Protein 5SV2 (pdb70)

GO terms:
  GO:0045926 negative regulation of growth (P, IMP)

Structure (mmCIF, N/CA/C/O backbone):
data_5SV2
#
_entry.id   5SV2
#
_cell.length_a   61.339
_cell.length_b   44.351
_cell.length_c   56.530
_cell.angle_alpha   90.000
_cell.angle_beta   101.720
_cell.angle_gamma   90.000
#
_symmetry.space_group_name_H-M   'C 1 2 1'
#
loop_
_entity.id
_entity.type
_entity.pdbx_description
1 polymer 'Ribonuclease VapC21'
2 water water
#
loop_
_atom_site.group_PDB
_atom_site.id
_atom_site.type_symbol
_atom_site.label_atom_id
_atom_site.label_alt_id
_atom_site.label_comp_id
_atom_site.label_asym_id
_atom_site.label_entity_id
_atom_site.label_seq_id
_atom_site.pdbx_PDB_ins_code
_atom_site.Cartn_x
_atom_site.Cartn_y
_atom_site.Cartn_z
_atom_site.occupancy
_atom_site.B_iso_or_equiv
_atom_site.auth_seq_id
_atom_site.auth_comp_id
_atom_site.auth_asym_id
_atom_site.auth_atom_id
_atom_site.pdbx_PDB_model_num
ATOM 1 N N . THR A 1 2 ? -0.047 -1.398 -1.320 1.00 51.18 2 THR A N 1
ATOM 2 C CA . THR A 1 2 ? 1.001 -0.415 -1.547 1.00 52.62 2 THR A CA 1
ATOM 3 C C . THR A 1 2 ? 1.465 -0.479 -2.998 1.00 77.29 2 THR A C 1
ATOM 4 O O . THR A 1 2 ? 0.920 0.211 -3.861 1.00 85.44 2 THR A O 1
ATOM 7 N N . THR A 1 3 ? 2.465 -1.313 -3.270 1.00 41.94 3 THR A N 1
ATOM 8 C CA . THR A 1 3 ? 2.952 -1.478 -4.633 1.00 36.35 3 THR A CA 1
ATOM 9 C C . THR A 1 3 ? 2.053 -2.441 -5.395 1.00 38.46 3 THR A C 1
ATOM 10 O O . THR A 1 3 ? 1.486 -3.381 -4.830 1.00 33.45 3 THR A O 1
ATOM 21 N N . ARG A 1 4 ? 1.941 -2.211 -6.694 1.00 25.99 4 ARG A N 1
ATOM 22 C CA . ARG A 1 4 ? 1.189 -3.133 -7.522 1.00 22.68 4 ARG A CA 1
ATOM 23 C C . ARG A 1 4 ? 2.097 -4.270 -7.983 1.00 18.06 4 ARG A C 1
ATOM 24 O O . ARG A 1 4 ? 3.322 -4.226 -7.853 1.00 21.09 4 ARG A O 1
ATOM 45 N N . TYR A 1 5 ? 1.474 -5.302 -8.526 1.00 17.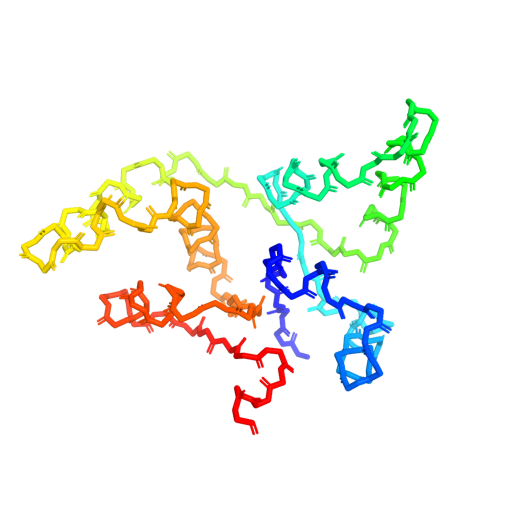30 5 TYR A N 1
ATOM 46 C CA . TYR A 1 5 ? 2.171 -6.439 -9.111 1.00 16.01 5 TYR A CA 1
ATOM 47 C C . TYR A 1 5 ? 1.702 -6.612 -10.541 1.00 14.70 5 TYR A C 1
ATOM 48 O O . TYR A 1 5 ? 0.500 -6.671 -10.797 1.00 15.50 5 TYR A O 1
ATOM 66 N N . LEU A 1 6 ? 2.646 -6.709 -11.465 1.00 14.33 6 LEU A N 1
ATOM 67 C CA . LEU A 1 6 ? 2.303 -7.029 -12.848 1.00 13.52 6 LEU A CA 1
ATOM 68 C C . LEU A 1 6 ? 2.083 -8.528 -12.919 1.00 13.18 6 LEU A C 1
ATOM 69 O O . LEU A 1 6 ? 3.006 -9.309 -12.698 1.00 14.11 6 LEU A O 1
ATOM 85 N N . LEU A 1 7 ? 0.847 -8.939 -13.183 1.00 13.89 7 LEU A N 1
ATOM 86 C CA . LEU A 1 7 ? 0.485 -10.344 -13.095 1.00 13.31 7 LEU A CA 1
ATOM 87 C C . LEU A 1 7 ? 0.844 -11.066 -14.391 1.00 13.61 7 LEU A C 1
ATOM 88 O O . LEU A 1 7 ? 0.347 -10.715 -15.466 1.00 15.01 7 LEU A O 1
ATOM 104 N N . ALA A 1 8 ? 1.655 -12.106 -14.284 1.00 14.13 8 ALA A N 1
ATOM 105 C CA . ALA A 1 8 ? 2.051 -12.862 -15.457 1.00 15.81 8 ALA A CA 1
ATOM 106 C C . ALA A 1 8 ? 1.101 -14.029 -15.680 1.00 16.04 8 ALA A C 1
ATOM 107 O O . ALA A 1 8 ? 0.427 -14.507 -14.764 1.00 17.21 8 ALA A O 1
ATOM 114 N N . LYS A 1 9 ? 1.092 -14.492 -16.926 1.00 17.32 9 LYS A N 1
ATOM 115 C CA . LYS A 1 9 ? 0.206 -15.557 -17.371 1.00 20.08 9 LYS A CA 1
ATOM 116 C C . LYS A 1 9 ? 0.273 -16.770 -16.454 1.00 21.96 9 LYS A C 1
ATOM 117 O O . LYS A 1 9 ? -0.756 -17.346 -16.092 1.00 21.73 9 LYS A O 1
ATOM 136 N N . SER A 1 10 ? 1.477 -17.169 -16.065 1.00 19.24 10 SER A N 1
ATOM 137 C CA . SER A 1 10 ? 1.627 -18.384 -15.277 1.00 21.42 10 SER A CA 1
ATOM 138 C C . SER A 1 10 ? 0.850 -18.331 -13.962 1.00 21.71 10 SER A C 1
ATOM 139 O O . SER A 1 10 ? 0.411 -19.370 -13.469 1.00 23.49 10 SER A O 1
ATOM 147 N N . ALA A 1 11 ? 0.677 -17.149 -13.374 1.00 19.85 11 ALA A N 1
ATOM 148 C CA . ALA A 1 11 ? -0.156 -16.986 -12.187 1.00 20.28 11 ALA A CA 1
ATOM 149 C C . ALA A 1 11 ? -1.632 -16.785 -12.549 1.00 24.31 11 ALA A C 1
ATOM 150 O O . ALA A 1 11 ? -2.524 -17.391 -11.935 1.00 25.38 11 ALA A O 1
ATOM 157 N N . ALA A 1 12 ? -1.905 -15.938 -13.555 1.00 22.10 12 ALA A N 1
ATOM 158 C CA . ALA A 1 12 ? -3.284 -15.680 -13.963 1.00 25.31 12 ALA A CA 1
ATOM 159 C C . ALA A 1 12 ? -4.007 -16.968 -14.345 1.00 30.60 12 ALA A C 1
ATOM 160 O O . ALA A 1 12 ? -5.180 -17.144 -14.011 1.00 29.81 12 ALA A O 1
ATOM 167 N N . TYR A 1 13 ? -3.333 -17.865 -15.069 1.00 23.62 13 TYR A N 1
ATOM 168 C CA .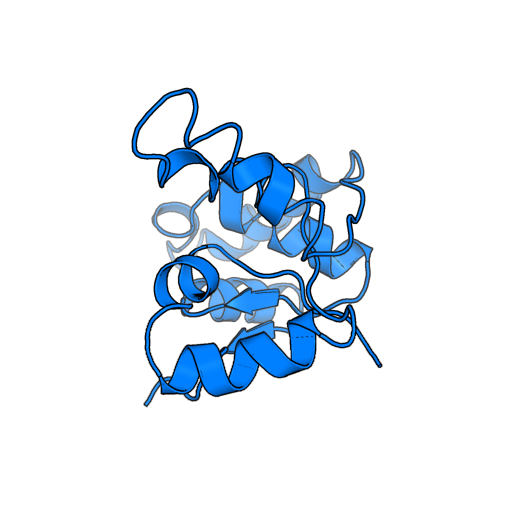 TYR A 1 13 ? -3.931 -19.116 -15.520 1.00 31.03 13 TYR A CA 1
ATOM 169 C C . TYR A 1 13 ? -4.186 -20.076 -14.378 1.00 25.62 13 TYR A C 1
ATOM 170 O O . TYR A 1 13 ? -4.887 -21.071 -14.570 1.00 33.63 13 TYR A O 1
ATOM 188 N N . ARG A 1 14 ? -3.651 -19.787 -13.199 1.00 26.50 14 ARG A N 1
ATOM 189 C CA . ARG A 1 14 ? -3.898 -20.582 -12.010 1.00 29.71 14 ARG A CA 1
ATOM 190 C C . ARG A 1 14 ? -4.806 -19.860 -11.027 1.00 26.43 14 ARG A C 1
ATOM 191 O O . ARG A 1 14 ? -5.006 -20.349 -9.911 1.00 27.64 14 ARG A O 1
ATOM 212 N N . ALA A 1 15 ? -5.334 -18.693 -11.402 1.00 31.28 15 ALA A N 1
ATOM 213 C CA . ALA A 1 15 ? -6.221 -17.949 -10.504 1.00 32.36 15 ALA A CA 1
ATOM 214 C C . ALA A 1 15 ? -7.374 -18.780 -9.940 1.00 39.22 15 ALA A C 1
ATOM 215 O O . ALA A 1 15 ? -7.958 -18.389 -8.922 1.00 38.19 15 ALA A O 1
ATOM 222 N N . HIS A 1 16 ? -7.731 -19.904 -10.568 1.00 35.30 16 HIS A N 1
ATOM 223 C CA . HIS A 1 16 ? -8.850 -20.705 -10.080 1.00 33.36 16 HIS A CA 1
ATOM 224 C C . HIS A 1 16 ? -8.446 -21.656 -8.959 1.00 40.08 16 HIS A C 1
ATOM 225 O O . HIS A 1 16 ? -9.321 -22.181 -8.261 1.00 43.99 16 HIS A O 1
ATOM 239 N N . LEU A 1 17 ? -7.156 -21.883 -8.765 1.00 36.83 17 LEU A N 1
ATOM 240 C CA . LEU A 1 17 ? -6.706 -22.777 -7.708 1.00 33.62 17 LEU A CA 1
ATOM 241 C C . LEU A 1 17 ? -6.846 -22.087 -6.350 1.00 36.71 17 LEU A C 1
ATOM 242 O O . LEU A 1 17 ? -6.483 -20.914 -6.217 1.00 35.82 17 LEU A O 1
ATOM 246 N N . PRO A 1 18 ? -7.354 -22.773 -5.323 1.00 33.30 18 PRO A N 1
ATOM 247 C CA . PRO A 1 18 ? -7.691 -22.069 -4.071 1.00 38.26 18 PRO A CA 1
ATOM 248 C C . PRO A 1 18 ? -6.565 -21.248 -3.457 1.00 39.44 18 PRO A C 1
ATOM 249 O O . PRO A 1 18 ? -6.822 -20.126 -3.004 1.00 32.98 18 PRO A O 1
ATOM 260 N N . ALA A 1 19 ? -5.336 -21.770 -3.393 1.00 34.64 19 ALA A N 1
ATOM 261 C CA . ALA A 1 19 ? -4.253 -21.007 -2.773 1.00 42.49 19 ALA A CA 1
ATOM 262 C C . ALA A 1 19 ? -3.959 -19.752 -3.581 1.00 32.80 19 ALA A C 1
ATOM 263 O O . ALA A 1 19 ? -3.699 -18.667 -3.026 1.00 31.03 19 ALA A O 1
ATOM 270 N N . VAL A 1 20 ? -4.021 -19.883 -4.905 1.00 29.31 20 VAL A N 1
ATOM 271 C CA . VAL A 1 20 ? -3.730 -18.762 -5.777 1.00 23.83 20 VAL A CA 1
ATOM 272 C C . VAL A 1 20 ? -4.833 -17.727 -5.673 1.00 27.60 20 VAL A C 1
ATOM 273 O O . VAL A 1 20 ? -4.565 -16.530 -5.551 1.00 24.02 20 VAL A O 1
ATOM 286 N N . ARG A 1 21 ? -6.090 -18.171 -5.734 1.00 26.26 21 ARG A N 1
ATOM 287 C CA . ARG A 1 21 ? -7.210 -17.255 -5.531 1.00 25.28 21 ARG A CA 1
ATOM 288 C C . ARG A 1 21 ? -7.069 -16.534 -4.197 1.00 25.46 21 ARG A C 1
ATOM 289 O O . ARG A 1 21 ? -7.352 -15.336 -4.095 1.00 24.54 21 ARG A O 1
ATOM 310 N N . HIS A 1 22 ? -6.640 -17.253 -3.163 1.00 24.55 22 HIS A N 1
ATOM 311 C CA . HIS A 1 22 ? -6.520 -16.639 -1.848 1.00 24.44 22 HIS A CA 1
ATOM 312 C C . HIS A 1 22 ? -5.545 -15.475 -1.879 1.00 26.37 22 HIS A C 1
ATOM 313 O O . HIS A 1 22 ? -5.737 -14.477 -1.166 1.00 25.11 22 HIS A O 1
ATOM 327 N N . ARG A 1 23 ? -4.474 -15.596 -2.673 1.00 23.34 23 ARG A N 1
ATOM 328 C CA . ARG A 1 23 ? -3.551 -14.468 -2.828 1.00 22.12 23 ARG A CA 1
ATOM 329 C C . ARG A 1 23 ? -4.087 -13.387 -3.774 1.00 21.96 23 ARG A C 1
ATOM 330 O O . ARG A 1 23 ? -3.954 -12.185 -3.502 1.00 21.60 23 ARG A O 1
ATOM 351 N N . LEU A 1 24 ? -4.675 -13.779 -4.896 1.00 20.94 24 LEU A N 1
ATOM 352 C CA . LEU A 1 24 ? -4.996 -12.807 -5.937 1.00 19.84 24 LEU A CA 1
ATOM 353 C C . LEU A 1 24 ? -6.245 -11.989 -5.626 1.00 24.09 24 LEU A C 1
ATOM 354 O O . LEU A 1 24 ? -6.307 -10.812 -5.977 1.00 23.28 24 LEU A O 1
ATOM 370 N N . GLU A 1 25 ? -7.246 -12.565 -4.963 1.00 26.12 25 GLU A N 1
ATOM 371 C CA . GLU A 1 25 ? -8.496 -11.826 -4.788 1.00 25.95 25 GLU A CA 1
ATOM 372 C C . GLU A 1 25 ? -8.326 -10.584 -3.932 1.00 27.79 25 GLU A C 1
ATOM 373 O O . GLU A 1 25 ? -8.838 -9.518 -4.317 1.00 26.60 25 GLU A O 1
ATOM 385 N N . PRO A 1 26 ? -7.631 -10.627 -2.794 1.00 24.47 26 PRO A N 1
ATOM 386 C CA . PRO A 1 26 ? -7.443 -9.388 -2.028 1.00 27.21 26 PRO A CA 1
ATOM 387 C C . PRO A 1 26 ? -6.645 -8.337 -2.775 1.00 24.62 26 PRO A C 1
ATOM 388 O O . PRO A 1 26 ? -6.922 -7.133 -2.654 1.00 26.33 26 PRO A O 1
ATOM 399 N N . LEU A 1 27 ? -5.624 -8.756 -3.527 1.00 22.66 27 LEU A N 1
ATOM 400 C CA . LEU A 1 27 ? -4.864 -7.792 -4.310 1.00 20.92 27 LEU A CA 1
ATOM 401 C C . LEU A 1 27 ? -5.761 -7.142 -5.342 1.00 21.80 27 LEU A C 1
ATOM 402 O O . LEU A 1 27 ? -5.717 -5.924 -5.540 1.00 22.27 27 LEU A O 1
ATOM 418 N N . MET A 1 28 ? -6.589 -7.944 -5.996 1.00 21.73 28 MET A N 1
ATOM 419 C CA . MET A 1 28 ? -7.487 -7.403 -7.004 1.00 22.15 28 MET A CA 1
ATOM 420 C C . MET A 1 28 ? -8.450 -6.410 -6.383 1.00 24.56 28 MET A C 1
ATOM 421 O O . MET A 1 28 ? -8.630 -5.300 -6.894 1.00 28.24 28 MET A O 1
ATOM 435 N N . GLU A 1 29 ? -9.069 -6.789 -5.261 1.00 25.50 29 GLU A N 1
ATOM 436 C CA . GLU A 1 29 ? -10.040 -5.918 -4.611 1.00 32.19 29 GLU A CA 1
ATOM 437 C C . GLU A 1 29 ? -9.408 -4.606 -4.165 1.00 30.48 29 GLU A C 1
ATOM 438 O O . GLU A 1 29 ? -10.088 -3.576 -4.109 1.00 32.96 29 GLU A O 1
ATOM 442 N N A ARG A 1 30 ? -8.118 -4.620 -3.841 0.35 24.97 30 ARG A N 1
ATOM 443 N N B ARG A 1 30 ? -8.117 -4.608 -3.857 0.65 28.30 30 ARG A N 1
ATOM 444 C CA A ARG A 1 30 ? -7.433 -3.394 -3.459 0.35 23.66 30 ARG A CA 1
ATOM 445 C CA B ARG A 1 30 ? -7.429 -3.388 -3.466 0.65 23.37 30 ARG A CA 1
ATOM 446 C C A ARG A 1 30 ? -6.794 -2.663 -4.640 0.35 27.72 30 ARG A C 1
ATOM 447 C C B ARG A 1 30 ? -6.855 -2.620 -4.649 0.65 24.25 30 ARG A C 1
ATOM 448 O O A ARG A 1 30 ? -6.102 -1.663 -4.428 0.35 26.65 30 ARG A O 1
ATOM 449 O O B ARG A 1 30 ? -6.260 -1.558 -4.450 0.65 29.84 30 ARG A O 1
ATOM 490 N N . GLY A 1 31 ? -7.015 -3.125 -5.869 1.00 25.75 31 GLY A N 1
ATOM 491 C CA . GLY A 1 31 ? -6.477 -2.443 -7.027 1.00 25.40 31 GLY A CA 1
ATOM 492 C C . GLY A 1 31 ? -4.979 -2.595 -7.182 1.00 24.56 31 GLY A C 1
ATOM 493 O O . GLY A 1 31 ? -4.328 -1.734 -7.783 1.00 27.15 31 GLY A O 1
ATOM 498 N N . LEU A 1 32 ? -4.410 -3.672 -6.648 1.00 20.78 32 LEU A N 1
ATOM 499 C CA . LEU A 1 32 ? -2.968 -3.854 -6.624 1.00 19.81 32 LEU A CA 1
ATOM 500 C C . LEU A 1 32 ? -2.454 -4.837 -7.665 1.00 18.18 32 LEU A C 1
ATOM 501 O O . LEU A 1 32 ? -1.259 -5.140 -7.661 1.00 20.53 32 LEU A O 1
ATOM 517 N N . LEU A 1 33 ? -3.306 -5.354 -8.537 1.00 17.04 33 LEU A N 1
ATOM 518 C CA . LEU A 1 33 ? -2.842 -6.155 -9.655 1.00 14.82 33 LEU A CA 1
ATOM 519 C C . LEU A 1 33 ? -2.828 -5.288 -10.898 1.00 17.12 33 LEU A C 1
ATOM 520 O O . LEU A 1 33 ? -3.765 -4.517 -11.126 1.00 17.78 33 LEU A O 1
ATOM 536 N N . ALA A 1 34 ? -1.774 -5.413 -11.690 1.00 14.32 34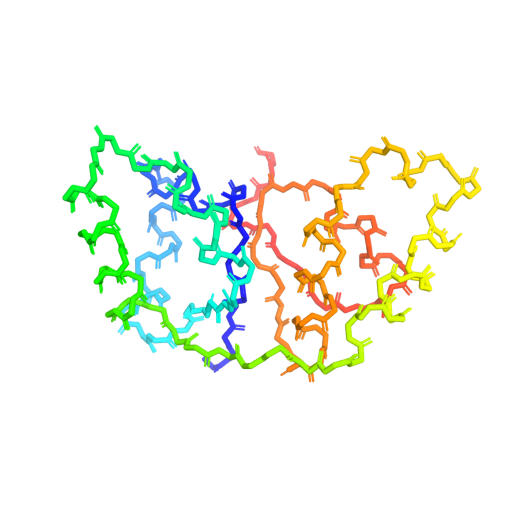 ALA A N 1
ATOM 537 C CA . ALA A 1 34 ? -1.558 -4.597 -12.876 1.00 13.88 34 ALA A CA 1
ATOM 538 C C . ALA A 1 34 ? -1.517 -5.462 -14.128 1.00 12.68 34 ALA A C 1
ATOM 539 O O . ALA A 1 34 ? -1.195 -6.665 -14.088 1.00 13.64 34 ALA A O 1
ATOM 546 N N . ARG A 1 35 ? -1.849 -4.833 -15.239 1.00 12.09 35 ARG A N 1
ATOM 547 C CA . ARG A 1 35 ? -1.814 -5.419 -16.564 1.00 11.20 35 ARG A CA 1
ATOM 548 C C . ARG A 1 35 ? -1.117 -4.462 -17.513 1.00 10.79 35 ARG A C 1
ATOM 549 O O . ARG A 1 35 ? -1.009 -3.254 -17.257 1.00 11.85 35 ARG A O 1
ATOM 570 N N . CYS A 1 36 ? -0.662 -5.022 -18.635 1.00 10.78 36 CYS A N 1
ATOM 571 C CA . CYS A 1 36 ? -0.114 -4.242 -19.732 1.00 11.24 36 CYS A CA 1
ATOM 572 C C . CYS A 1 36 ? -0.513 -4.900 -21.037 1.00 10.89 36 CYS A C 1
ATOM 573 O O . CYS A 1 36 ? -1.166 -5.947 -21.058 1.00 10.61 36 CYS A O 1
ATOM 581 N N . GLY A 1 37 ? -0.116 -4.279 -22.152 1.00 11.35 37 GLY A N 1
ATOM 582 C CA . GLY A 1 37 ? -0.560 -4.756 -23.450 1.00 10.92 37 GLY A CA 1
ATOM 583 C C . GLY A 1 37 ? -0.292 -6.229 -23.652 1.00 9.87 37 GLY A C 1
ATOM 584 O O . GLY A 1 37 ? -1.161 -6.983 -24.126 1.00 10.97 37 GLY A O 1
ATOM 588 N N . ILE A 1 38 ? 0.919 -6.674 -23.331 1.00 10.60 38 ILE A N 1
ATOM 589 C CA . ILE A 1 38 ? 1.287 -8.038 -23.631 1.00 10.19 38 ILE A CA 1
ATOM 590 C C . ILE A 1 38 ? 0.667 -9.033 -22.660 1.00 10.56 38 ILE A C 1
ATOM 591 O O . ILE A 1 38 ? 0.363 -10.169 -23.050 1.00 10.77 38 ILE A O 1
ATOM 607 N N . THR A 1 39 ? 0.470 -8.664 -21.387 1.00 10.92 39 THR A N 1
ATOM 608 C CA . THR A 1 39 ? -0.177 -9.614 -20.479 1.00 10.92 39 THR A CA 1
ATOM 609 C C . THR A 1 39 ? -1.640 -9.790 -20.840 1.00 10.06 39 THR A C 1
ATOM 610 O O . THR A 1 39 ? -2.174 -10.904 -20.751 1.00 11.07 39 THR A O 1
ATOM 621 N N . ASP A 1 40 ? -2.284 -8.733 -21.321 1.00 9.81 40 ASP A N 1
ATOM 622 C CA . ASP A 1 40 ? -3.655 -8.889 -21.812 1.00 9.94 40 ASP A CA 1
ATOM 623 C C . ASP A 1 40 ? -3.684 -9.821 -23.017 1.00 11.41 40 ASP A C 1
ATOM 624 O O . ASP A 1 40 ? -4.560 -10.685 -23.121 1.00 11.38 40 ASP A O 1
ATOM 633 N N A LEU A 1 41 ? -2.754 -9.659 -23.972 0.62 9.74 41 LEU A N 1
ATOM 634 N N B LEU A 1 41 ? -2.712 -9.678 -23.912 0.38 13.99 41 LEU A N 1
ATOM 635 C CA A LEU A 1 41 ? -2.733 -10.587 -25.108 0.62 11.15 41 LEU A CA 1
ATOM 636 C CA B LEU A 1 41 ? -2.684 -10.494 -25.111 0.38 10.90 41 LEU A CA 1
ATOM 637 C C A LEU A 1 41 ? -2.571 -12.024 -24.647 0.62 15.95 41 LEU A C 1
ATOM 638 C C B LEU A 1 41 ? -2.444 -11.965 -24.778 0.38 8.42 41 LEU A C 1
ATOM 639 O O A LEU A 1 41 ? -3.250 -12.934 -25.134 0.62 13.57 41 LEU A O 1
ATOM 640 O O B LEU A 1 41 ? -3.021 -12.840 -25.434 0.38 12.92 41 LEU A O 1
ATOM 671 N N . GLU A 1 42 ? -1.623 -12.273 -23.759 1.00 12.08 42 GLU A N 1
ATOM 672 C CA A GLU A 1 42 ? -1.473 -13.648 -23.281 0.49 15.94 42 GLU A CA 1
ATOM 673 C CA B GLU A 1 42 ? -1.491 -13.663 -23.341 0.51 13.27 42 GLU A CA 1
ATOM 674 C C . GLU A 1 42 ? -2.760 -14.157 -22.644 1.00 15.25 42 GLU A C 1
ATOM 675 O O . GLU A 1 42 ? -3.145 -15.321 -22.814 1.00 16.80 42 GLU A O 1
ATOM 698 N N . PHE A 1 43 ? -3.439 -13.308 -21.881 1.00 14.19 43 PHE A N 1
ATOM 699 C CA . PHE A 1 43 ? -4.676 -13.725 -21.224 1.00 14.82 43 PHE A CA 1
ATOM 700 C C . PHE A 1 43 ? -5.751 -14.059 -22.258 1.00 14.79 43 PHE A C 1
ATOM 701 O O . PHE A 1 43 ? -6.566 -14.974 -22.049 1.00 14.35 43 PHE A O 1
ATOM 718 N N . GLY A 1 44 ? -5.779 -13.330 -23.368 1.00 12.68 44 GLY A N 1
ATOM 719 C CA . GLY A 1 44 ? -6.821 -13.536 -24.364 1.00 11.83 44 GLY A CA 1
ATOM 720 C C . GLY A 1 44 ? -6.801 -14.896 -25.020 1.00 11.90 44 GLY A C 1
ATOM 721 O O . GLY A 1 44 ? -7.821 -15.325 -25.572 1.00 11.67 44 GLY A O 1
ATOM 725 N N . VAL A 1 45 ? -5.669 -15.598 -24.977 1.00 11.90 45 VAL A N 1
ATOM 726 C CA . VAL A 1 45 ? -5.598 -16.950 -25.516 1.00 12.30 45 VAL A CA 1
ATOM 727 C C . VAL A 1 45 ? -6.593 -17.863 -24.813 1.00 12.01 45 VAL A C 1
ATOM 728 O O . VAL A 1 45 ? -7.051 -18.878 -25.377 1.00 13.78 45 VAL A O 1
ATOM 741 N N . SER A 1 46 ? -6.927 -17.550 -23.571 1.00 13.13 46 SER A N 1
ATOM 742 C CA . SER A 1 46 ? -7.794 -18.411 -22.788 1.00 14.55 46 SER A CA 1
ATOM 743 C C . SER A 1 46 ? -9.264 -18.280 -23.161 1.00 13.04 46 SER A C 1
ATOM 744 O O . SER A 1 46 ? -10.080 -19.076 -22.697 1.00 14.62 46 SER A O 1
ATOM 752 N N . ALA A 1 47 ? -9.626 -17.338 -24.013 1.00 12.29 47 ALA A N 1
ATOM 753 C CA . ALA A 1 47 ? -11.015 -17.189 -24.409 1.00 12.12 47 ALA A CA 1
ATOM 754 C C . ALA A 1 47 ? -11.552 -18.468 -25.034 1.00 13.67 47 ALA A C 1
ATOM 755 O O . ALA A 1 47 ? -10.842 -19.211 -25.723 1.00 13.43 47 ALA A O 1
ATOM 762 N N . ARG A 1 48 ? -12.838 -18.704 -24.822 1.00 13.30 48 ARG A N 1
ATOM 763 C CA . ARG A 1 48 ? -13.506 -19.887 -25.337 1.00 13.56 48 ARG A CA 1
ATOM 764 C C . ARG A 1 48 ? -14.529 -19.563 -26.410 1.00 14.41 48 ARG A C 1
ATOM 765 O O . ARG A 1 48 ? -15.221 -20.465 -26.864 1.00 17.39 48 ARG A O 1
ATOM 786 N N . SER A 1 49 ? -14.617 -18.310 -26.838 1.00 15.44 49 SER A N 1
ATOM 787 C CA . SER A 1 49 ? -15.458 -17.867 -27.948 1.00 15.08 49 SER A CA 1
ATOM 788 C C . SER A 1 49 ? -15.114 -16.401 -28.179 1.00 13.78 49 SER A C 1
ATOM 789 O O . SER A 1 49 ? -14.447 -15.774 -27.355 1.00 13.34 49 SER A O 1
ATOM 797 N N . ARG A 1 50 ? -15.561 -15.856 -29.309 1.00 16.57 50 ARG A N 1
ATOM 798 C CA A ARG A 1 50 ? -15.339 -14.435 -29.563 0.56 16.59 50 ARG A CA 1
ATOM 799 C CA C ARG A 1 50 ? -15.347 -14.434 -29.572 0.23 15.37 50 ARG A CA 1
ATOM 800 C CA D ARG A 1 50 ? -15.329 -14.435 -29.561 0.21 16.10 50 ARG A CA 1
ATOM 801 C C . ARG A 1 50 ? -15.958 -13.580 -28.466 1.00 14.54 50 ARG A C 1
ATOM 802 O O . ARG A 1 50 ? -15.322 -12.652 -27.940 0.96 14.66 50 ARG A O 1
ATOM 863 N N . GLU A 1 51 ? -17.205 -13.869 -28.109 1.00 15.20 51 GLU A N 1
ATOM 864 C CA . GLU A 1 51 ? -17.849 -13.084 -27.063 1.00 14.75 51 GLU A CA 1
ATOM 865 C C . GLU A 1 51 ? -17.118 -13.247 -25.741 1.00 14.67 51 GLU A C 1
ATOM 866 O O . GLU A 1 51 ? -16.968 -12.285 -24.979 1.00 14.35 51 GLU A O 1
ATOM 878 N N . ASP A 1 52 ? -16.618 -14.451 -25.461 1.00 14.22 52 ASP A N 1
ATOM 879 C CA . ASP A 1 52 ? -15.850 -14.671 -24.244 1.00 14.06 52 ASP A CA 1
ATOM 880 C C . ASP A 1 52 ?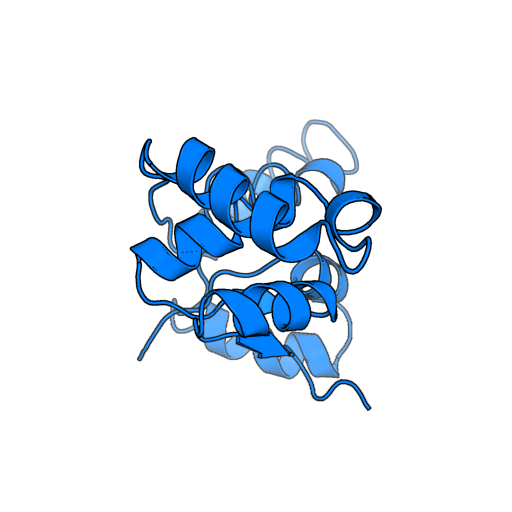 -14.567 -13.849 -24.249 1.00 13.11 52 ASP A C 1
ATOM 881 O O . ASP A 1 52 ? -14.120 -13.387 -23.202 1.00 12.72 52 ASP A O 1
ATOM 890 N N . HIS A 1 53 ? -13.946 -13.669 -25.420 1.00 11.50 53 HIS A N 1
ATOM 891 C CA . HIS A 1 53 ? -12.781 -12.806 -25.496 1.00 11.25 53 HIS A CA 1
ATOM 892 C C . HIS A 1 53 ? -13.155 -11.393 -25.076 1.00 11.31 53 HIS A C 1
ATOM 893 O O . HIS A 1 53 ? -12.396 -10.733 -24.343 1.00 11.72 53 HIS A O 1
ATOM 907 N N . ARG A 1 54 ? -14.329 -10.932 -25.509 1.00 12.08 54 ARG A N 1
ATOM 908 C CA A ARG A 1 54 ? -14.820 -9.624 -25.065 0.72 12.25 54 ARG A CA 1
ATOM 909 C CA B ARG A 1 54 ? -14.803 -9.622 -25.065 0.28 13.27 54 ARG A CA 1
ATOM 910 C C . ARG A 1 54 ? -15.079 -9.602 -23.562 1.00 13.96 54 ARG A C 1
ATOM 911 O O . ARG A 1 54 ? -14.713 -8.639 -22.876 1.00 15.23 54 ARG A O 1
ATOM 952 N N . THR A 1 55 ? -15.670 -10.670 -23.023 1.00 13.49 55 THR A N 1
ATOM 953 C CA . THR A 1 55 ? -15.915 -10.774 -21.582 1.00 14.43 55 THR A CA 1
ATOM 954 C C . THR A 1 55 ? -14.615 -10.699 -20.809 1.00 14.49 55 THR A C 1
ATOM 955 O O . THR A 1 55 ? -14.527 -10.028 -19.774 1.00 13.78 55 THR A O 1
ATOM 966 N N . LEU A 1 56 ? -13.605 -11.417 -21.279 1.00 12.93 56 LEU A N 1
ATOM 967 C CA . LEU A 1 56 ? -12.312 -11.418 -20.619 1.00 13.59 56 LEU A CA 1
ATOM 968 C C . LEU A 1 56 ? -11.681 -10.038 -20.670 1.00 13.45 56 LEU A C 1
ATOM 969 O O . LEU A 1 56 ? -11.065 -9.597 -19.691 1.00 13.52 56 LEU A O 1
ATOM 985 N N . GLY A 1 57 ? -11.809 -9.345 -21.796 1.00 12.08 57 GLY A N 1
ATOM 986 C CA . GLY A 1 57 ? -11.265 -7.996 -21.867 1.00 13.14 57 GLY A CA 1
ATOM 987 C C . GLY A 1 57 ? -11.933 -7.072 -20.872 1.00 12.94 57 GLY A C 1
ATOM 988 O O . GLY A 1 57 ? -11.266 -6.300 -20.176 1.00 13.37 57 GLY A O 1
ATOM 992 N N . THR A 1 58 ? -13.253 -7.148 -20.785 1.00 12.93 58 THR A N 1
ATOM 993 C CA . THR A 1 58 ? -13.990 -6.340 -19.816 1.00 14.80 58 THR A CA 1
ATOM 994 C C . THR A 1 58 ? -13.538 -6.655 -18.404 1.00 14.41 58 THR A C 1
ATOM 995 O O . THR A 1 58 ? -13.306 -5.744 -17.594 1.00 14.91 58 THR A O 1
ATOM 1006 N N . TYR A 1 59 ? -13.373 -7.941 -18.092 1.00 13.74 59 TYR A N 1
ATOM 1007 C CA . TYR A 1 59 ? -12.884 -8.333 -16.771 1.00 15.71 59 TYR A CA 1
ATOM 1008 C C . TYR A 1 59 ? -11.519 -7.735 -16.483 1.00 14.73 59 TYR A C 1
ATOM 1009 O O . TYR A 1 59 ? -11.281 -7.210 -15.393 1.00 15.64 59 TYR A O 1
ATOM 1027 N N . ARG A 1 60 ? -10.596 -7.841 -17.425 1.00 13.29 60 ARG A N 1
ATOM 1028 C CA . ARG A 1 60 ? -9.253 -7.343 -17.180 1.00 12.87 60 ARG A CA 1
ATOM 1029 C C . ARG A 1 60 ? -9.251 -5.840 -16.982 1.00 11.68 60 ARG A C 1
ATOM 1030 O O . ARG A 1 60 ? -8.542 -5.323 -16.114 1.00 12.40 60 ARG A O 1
ATOM 1051 N N A ARG A 1 61 ? -10.050 -5.110 -17.766 0.65 13.06 61 ARG A N 1
ATOM 1052 N N B ARG A 1 61 ? -10.041 -5.121 -17.789 0.35 12.67 61 ARG A N 1
ATOM 1053 C CA A ARG A 1 61 ? -10.072 -3.665 -17.578 0.65 13.12 61 ARG A CA 1
ATOM 1054 C CA B ARG A 1 61 ? -10.176 -3.678 -17.622 0.35 17.22 61 ARG A CA 1
ATOM 1055 C C A ARG A 1 61 ? -10.734 -3.290 -16.253 0.65 15.93 61 ARG A C 1
ATOM 1056 C C B ARG A 1 61 ? -10.703 -3.337 -16.241 0.35 15.41 61 ARG A C 1
ATOM 1057 O O A ARG A 1 61 ? -10.372 -2.264 -15.655 0.65 16.02 61 ARG A O 1
ATOM 1058 O O B ARG A 1 61 ? -10.260 -2.363 -15.617 0.35 21.72 61 ARG A O 1
ATOM 1099 N N . ASP A 1 62 ? -11.667 -4.119 -15.761 1.00 15.97 62 ASP A N 1
ATOM 1100 C CA . ASP A 1 62 ? -12.299 -3.860 -14.467 1.00 20.25 62 ASP A CA 1
ATOM 1101 C C . ASP A 1 62 ? -11.408 -4.239 -13.289 1.00 22.47 62 ASP A C 1
ATOM 1102 O O . ASP A 1 62 ? -11.534 -3.637 -12.213 1.00 26.96 62 ASP A O 1
ATOM 1112 N N . ALA A 1 63 ? -10.568 -5.254 -13.438 1.00 17.56 63 ALA A N 1
ATOM 1113 C CA . ALA A 1 63 ? -9.913 -5.913 -12.316 1.00 18.61 63 ALA A CA 1
ATOM 1114 C C . ALA A 1 63 ? -8.436 -5.591 -12.157 1.00 20.07 63 ALA A C 1
ATOM 1115 O O . ALA A 1 63 ? -7.892 -5.800 -11.060 1.00 21.42 63 ALA A O 1
ATOM 1122 N N . LEU A 1 64 ? -7.754 -5.132 -13.207 1.00 15.38 64 LEU A N 1
ATOM 1123 C CA . LEU A 1 64 ? -6.330 -4.884 -13.126 1.00 14.33 64 LEU A CA 1
ATOM 1124 C C . LEU A 1 64 ? -6.016 -3.485 -13.620 1.00 13.60 64 LEU A C 1
ATOM 1125 O O . LEU A 1 6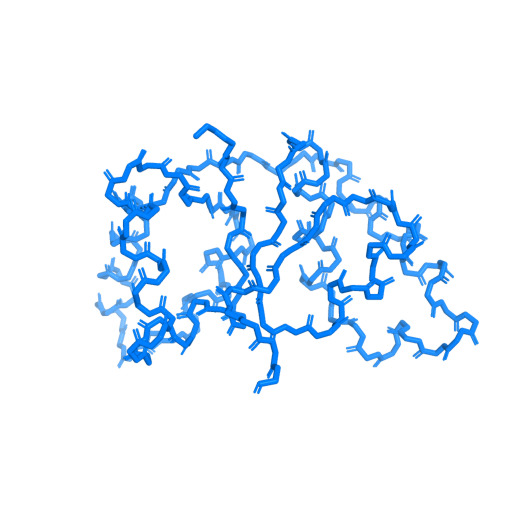4 ? -6.576 -3.031 -14.616 1.00 13.94 64 LEU A O 1
ATOM 1141 N N . GLU A 1 65 ? -5.137 -2.812 -12.899 1.00 13.54 65 GLU A N 1
ATOM 1142 C CA . GLU A 1 65 ? -4.699 -1.473 -13.251 1.00 13.93 65 GLU A CA 1
ATOM 1143 C C . GLU A 1 65 ? -3.784 -1.510 -14.457 1.00 13.40 65 GLU A C 1
ATOM 1144 O O . GLU A 1 65 ? -2.836 -2.288 -14.514 1.00 14.17 65 GLU A O 1
ATOM 1156 N N . TYR A 1 66 ? -4.049 -0.670 -15.435 1.00 13.90 66 TYR A N 1
ATOM 1157 C CA . TYR A 1 66 ? -3.198 -0.551 -16.610 1.00 12.75 66 TYR A CA 1
ATOM 1158 C C . TYR A 1 66 ? -1.887 0.153 -16.311 1.00 13.52 66 TYR A C 1
ATOM 1159 O O . TYR A 1 66 ? -1.854 1.184 -15.635 1.00 15.16 66 TYR A O 1
ATOM 1177 N N . VAL A 1 67 ? -0.804 -0.375 -16.875 1.00 12.12 67 VAL A N 1
ATOM 1178 C CA . VAL A 1 67 ? 0.471 0.333 -16.947 1.00 12.72 67 VAL A CA 1
ATOM 1179 C C . VAL A 1 67 ? 0.929 0.326 -18.405 1.00 12.20 67 VAL A C 1
ATOM 1180 O O . VAL A 1 67 ? 0.721 -0.642 -19.136 1.00 12.82 67 VAL A O 1
ATOM 1193 N N . ASN A 1 68 ? 1.552 1.422 -18.825 1.00 12.66 68 ASN A N 1
ATOM 1194 C CA . ASN A 1 68 ? 1.997 1.564 -20.200 1.00 12.77 68 ASN A CA 1
ATOM 1195 C C . ASN A 1 68 ? 3.255 0.744 -20.485 1.00 13.22 68 ASN A C 1
ATOM 1196 O O . ASN A 1 68 ? 3.989 0.308 -19.588 1.00 14.14 68 ASN A O 1
ATOM 1207 N N . THR A 1 69 ? 3.480 0.532 -21.775 1.00 11.44 69 THR A N 1
ATOM 1208 C CA . THR A 1 69 ? 4.652 -0.184 -22.264 1.00 11.04 69 THR A CA 1
ATOM 1209 C C . THR A 1 69 ? 5.548 0.818 -22.983 1.00 12.01 69 THR A C 1
ATOM 1210 O O . THR A 1 69 ? 5.211 1.267 -24.086 1.00 13.17 69 THR A O 1
ATOM 1221 N N . PRO A 1 70 ? 6.657 1.240 -22.381 1.00 11.92 70 PRO A N 1
ATOM 1222 C CA . PRO A 1 70 ? 7.528 2.210 -23.041 1.00 12.48 70 PRO A CA 1
ATOM 1223 C C . PRO A 1 70 ? 8.226 1.565 -24.226 1.00 11.49 70 PRO A C 1
ATOM 1224 O O . PRO A 1 70 ? 8.402 0.344 -24.288 1.00 11.20 70 PRO A O 1
ATOM 1235 N N . ASP A 1 71 ? 8.641 2.409 -25.169 1.00 11.84 71 ASP A N 1
ATOM 1236 C CA . ASP A 1 71 ? 9.299 1.907 -26.368 1.00 12.46 71 ASP A CA 1
ATOM 1237 C C . ASP A 1 71 ? 10.710 1.416 -26.107 1.00 11.31 71 ASP A C 1
ATOM 1238 O O . ASP A 1 71 ? 11.322 0.842 -27.017 1.00 13.62 71 ASP A O 1
ATOM 1247 N N . THR A 1 72 ? 11.190 1.505 -24.871 1.00 10.51 72 THR A N 1
ATOM 1248 C CA . THR A 1 72 ? 12.485 0.974 -24.487 1.00 10.92 72 THR A CA 1
ATOM 1249 C C . THR A 1 72 ? 12.453 -0.519 -24.271 1.00 10.46 72 THR A C 1
ATOM 1250 O O . THR A 1 72 ? 13.520 -1.123 -24.121 1.00 10.96 72 THR A O 1
ATOM 1261 N N . VAL A 1 73 ? 11.276 -1.148 -24.225 1.00 9.92 73 VAL A N 1
ATOM 1262 C CA . VAL A 1 73 ? 11.236 -2.557 -23.835 1.00 10.44 73 VAL A CA 1
ATOM 1263 C C . VAL A 1 73 ? 11.958 -3.435 -24.830 1.00 9.47 73 VAL A C 1
ATOM 1264 O O . VAL A 1 73 ? 12.444 -4.518 -24.472 1.00 11.12 73 VAL A O 1
ATOM 1277 N N . TRP A 1 74 ? 11.983 -3.049 -26.091 1.00 10.22 74 TRP A N 1
ATOM 1278 C CA . TRP A 1 74 ? 12.561 -3.927 -27.115 1.00 11.18 74 TRP A CA 1
ATOM 1279 C C . TRP A 1 74 ? 14.056 -4.100 -26.917 1.00 10.95 74 TRP A C 1
ATOM 1280 O O . TRP A 1 74 ? 14.574 -5.231 -26.922 1.00 11.26 74 TRP A O 1
ATOM 1301 N N . VAL A 1 75 ? 14.765 -2.995 -26.715 1.00 10.66 75 VAL A N 1
ATOM 1302 C CA . VAL A 1 75 ? 16.191 -3.055 -26.439 1.00 10.50 75 VAL A CA 1
ATOM 1303 C C . VAL A 1 75 ? 16.445 -3.636 -25.063 1.00 11.12 75 VAL A C 1
ATOM 1304 O O . VAL A 1 75 ? 17.383 -4.413 -24.879 1.00 11.32 75 VAL A O 1
ATOM 1317 N N . ARG A 1 76 ? 15.651 -3.262 -24.051 1.00 10.96 76 ARG A N 1
ATOM 1318 C CA . ARG A 1 76 ? 15.877 -3.861 -22.743 1.00 10.55 76 ARG A CA 1
ATOM 1319 C C . ARG A 1 76 ? 15.741 -5.375 -22.798 1.00 10.67 76 ARG A C 1
ATOM 1320 O O . ARG A 1 76 ? 16.564 -6.106 -22.238 1.00 11.24 76 ARG A O 1
ATOM 1341 N N . ALA A 1 77 ? 14.723 -5.869 -23.488 1.00 10.53 77 ALA A N 1
ATOM 1342 C CA . ALA A 1 77 ? 14.554 -7.302 -23.627 1.00 10.87 77 ALA A CA 1
ATOM 1343 C C . ALA A 1 77 ? 15.727 -7.922 -24.358 1.00 11.21 77 ALA A C 1
ATOM 1344 O O . ALA A 1 77 ? 16.136 -9.037 -24.022 1.00 11.38 77 ALA A O 1
ATOM 1351 N N . TRP A 1 78 ? 16.277 -7.229 -25.363 1.00 11.06 78 TRP A N 1
ATOM 1352 C CA . TRP A 1 78 ? 17.448 -7.739 -26.072 1.00 11.12 78 TRP A CA 1
ATOM 1353 C C . TRP A 1 78 ? 18.646 -7.854 -25.131 1.00 11.12 78 TRP A C 1
ATOM 1354 O O . TRP A 1 78 ? 19.391 -8.847 -25.182 1.00 11.34 78 TRP A O 1
ATOM 1375 N N . GLU A 1 79 ? 18.838 -6.862 -24.257 1.00 11.00 79 GLU A N 1
ATOM 1376 C CA . GLU A 1 79 ? 19.931 -6.901 -23.287 1.00 12.15 79 GLU A CA 1
ATOM 1377 C C . GLU A 1 79 ? 19.771 -8.083 -22.343 1.00 11.84 79 GLU A C 1
ATOM 1378 O O . GLU A 1 79 ? 20.738 -8.792 -22.030 1.00 12.74 79 GLU A O 1
ATOM 1390 N N . ILE A 1 80 ? 18.559 -8.286 -21.844 1.00 11.21 80 ILE A N 1
ATOM 1391 C CA . ILE A 1 80 ? 18.324 -9.392 -20.926 1.00 12.17 80 ILE A CA 1
ATOM 1392 C C . ILE A 1 80 ? 18.568 -10.711 -21.645 1.00 11.67 80 ILE A C 1
ATOM 1393 O O . ILE A 1 80 ? 19.225 -11.620 -21.117 1.00 12.30 80 ILE A O 1
ATOM 1409 N N . GLN A 1 81 ? 18.038 -10.830 -22.866 1.00 11.48 81 GLN A N 1
ATOM 1410 C CA . GLN A 1 81 ? 18.265 -12.033 -23.662 1.00 10.31 81 GLN A CA 1
ATOM 1411 C C . GLN A 1 81 ? 19.753 -12.294 -23.863 1.00 12.23 81 GLN A C 1
ATOM 1412 O O . GLN A 1 81 ? 20.219 -13.437 -23.714 1.00 11.86 81 GLN A O 1
ATOM 1426 N N . GLU A 1 82 ? 20.533 -11.251 -24.148 1.00 11.64 82 GLU A N 1
ATOM 1427 C CA . GLU A 1 82 ? 21.979 -11.433 -24.288 1.00 12.59 82 GLU A CA 1
ATOM 1428 C C . GLU A 1 82 ? 22.583 -11.998 -23.017 1.00 12.41 82 GLU A C 1
ATOM 1429 O O . GLU A 1 82 ? 23.422 -12.904 -23.074 1.00 13.30 82 GLU A O 1
ATOM 1441 N N . ALA A 1 83 ? 22.164 -11.489 -21.858 1.00 12.83 83 ALA A N 1
ATOM 1442 C CA . ALA A 1 83 ? 22.729 -11.964 -20.602 1.00 13.81 83 ALA A CA 1
ATOM 1443 C C . ALA A 1 83 ? 22.285 -13.376 -20.255 1.00 15.45 83 ALA A C 1
ATOM 1444 O O . ALA A 1 83 ? 22.949 -14.053 -19.468 1.00 17.19 83 ALA A O 1
ATOM 1451 N N . LEU A 1 84 ? 21.175 -13.837 -20.826 1.00 13.39 84 LEU A N 1
ATOM 1452 C CA . LEU A 1 84 ? 20.702 -15.207 -20.655 1.00 13.56 84 LEU A CA 1
ATOM 1453 C C . LEU A 1 84 ? 21.334 -16.184 -21.624 1.00 12.33 84 LEU A C 1
ATOM 1454 O O . LEU A 1 84 ? 21.149 -17.395 -21.464 1.00 13.53 84 LEU A O 1
ATOM 1470 N N . THR A 1 85 ? 22.073 -15.693 -22.610 1.00 12.54 85 THR A N 1
ATOM 1471 C CA . THR A 1 85 ? 22.487 -16.549 -23.725 1.00 11.73 85 THR A CA 1
ATOM 1472 C C . THR A 1 85 ? 23.564 -17.554 -23.350 1.00 14.76 85 THR A C 1
ATOM 1473 O O . THR A 1 85 ? 23.493 -18.714 -23.750 1.00 14.46 85 THR A O 1
ATOM 1484 N N . ASP A 1 86 ? 24.576 -17.173 -22.602 1.00 14.97 86 ASP A N 1
ATOM 1485 C CA A ASP A 1 86 ? 25.644 -18.144 -22.389 0.64 15.83 86 ASP A CA 1
ATOM 1486 C CA B ASP A 1 86 ? 25.651 -18.137 -22.379 0.36 16.46 86 ASP A CA 1
ATOM 1487 C C . ASP A 1 86 ? 25.146 -19.373 -21.640 1.00 16.34 86 ASP A C 1
ATOM 1488 O O . ASP A 1 86 ? 25.595 -20.493 -21.907 1.00 16.84 86 ASP A O 1
ATOM 1504 N N . LYS A 1 87 ? 24.203 -19.190 -20.721 1.00 16.81 87 LYS A N 1
ATOM 1505 C CA . LYS A 1 87 ? 23.628 -20.314 -19.998 1.00 17.86 87 LYS A CA 1
ATOM 1506 C C . LYS A 1 87 ? 22.620 -21.100 -20.824 1.00 15.63 87 LYS A C 1
ATOM 1507 O O . LYS A 1 87 ? 22.224 -22.201 -20.407 1.00 16.84 87 LYS A O 1
ATOM 1526 N N . GLY A 1 88 ? 22.195 -20.562 -21.965 1.00 14.74 88 GLY A N 1
ATOM 1527 C CA . GLY A 1 88 ? 21.247 -21.237 -22.817 1.00 15.09 88 GLY A CA 1
ATOM 1528 C C . GLY A 1 88 ? 19.810 -20.888 -22.544 1.00 15.98 88 GLY A C 1
ATOM 1529 O O . GLY A 1 88 ? 18.913 -21.436 -23.204 1.00 15.75 88 GLY A O 1
ATOM 1533 N N . PHE A 1 89 ? 19.555 -19.965 -21.622 1.00 15.48 89 PHE A N 1
ATOM 1534 C CA . PHE A 1 89 ? 18.187 -19.666 -21.254 1.00 15.25 89 PHE A CA 1
ATOM 1535 C C . PHE A 1 89 ? 17.511 -18.805 -22.302 1.00 15.36 89 PHE A C 1
ATOM 1536 O O . PHE A 1 89 ? 16.280 -18.647 -22.286 1.00 16.13 89 PHE A O 1
ATOM 1553 N N . HIS A 1 90 ? 18.263 -18.185 -23.197 1.00 13.11 90 HIS A N 1
ATOM 1554 C CA . HIS A 1 90 ? 17.622 -17.458 -24.277 1.00 12.86 90 HIS A CA 1
ATOM 1555 C C . HIS A 1 90 ? 16.778 -18.365 -25.165 1.00 13.16 90 HIS A C 1
ATOM 1556 O O . HIS A 1 90 ? 15.911 -17.862 -25.890 1.00 13.74 90 HIS A O 1
ATOM 1570 N N . ARG A 1 91 ? 17.021 -19.666 -25.157 1.00 13.64 91 ARG A N 1
ATOM 1571 C CA . ARG A 1 91 ? 16.248 -20.597 -25.965 1.00 15.65 91 ARG A CA 1
ATOM 1572 C C . ARG A 1 91 ? 15.066 -21.190 -25.231 1.00 17.64 91 ARG A C 1
ATOM 1573 O O . ARG A 1 91 ? 14.281 -21.920 -25.847 1.00 21.28 91 ARG A O 1
ATOM 1594 N N . SER A 1 92 ? 14.884 -20.874 -23.959 1.00 14.90 92 SER A N 1
ATOM 1595 C CA . SER A 1 92 ? 13.723 -21.351 -23.225 1.00 18.16 92 SER A CA 1
ATOM 1596 C C . SER A 1 92 ? 12.888 -20.229 -22.604 1.00 17.71 92 SER A C 1
ATOM 1597 O O . SER A 1 92 ? 11.702 -20.434 -22.380 1.00 21.28 92 SER A O 1
ATOM 1605 N N . VAL A 1 93 ? 13.473 -19.076 -22.302 1.00 15.45 93 VAL A N 1
ATOM 1606 C CA . VAL A 1 93 ? 12.718 -17.937 -21.783 1.00 15.41 93 VAL A CA 1
ATOM 1607 C C . VAL A 1 93 ? 11.962 -17.302 -22.941 1.00 14.91 93 VAL A C 1
ATOM 1608 O O . VAL A 1 93 ? 12.551 -16.870 -23.941 1.00 16.45 93 VAL A O 1
ATOM 1621 N N . LYS A 1 94 ? 10.656 -17.226 -22.797 1.00 16.10 94 LYS A N 1
ATOM 1622 C CA . LYS A 1 94 ? 9.797 -16.787 -23.885 1.00 16.08 94 LYS A CA 1
ATOM 1623 C C . LYS A 1 94 ? 9.895 -15.277 -24.079 1.00 14.73 94 LYS A C 1
ATOM 1624 O O . LYS A 1 94 ? 10.044 -14.511 -23.120 1.00 15.06 94 LYS A O 1
ATOM 1643 N N . ILE A 1 95 ? 9.804 -14.855 -25.330 1.00 14.88 95 ILE A N 1
ATOM 1644 C CA . ILE A 1 95 ? 9.914 -13.437 -25.681 1.00 13.84 95 ILE A CA 1
ATOM 1645 C C . ILE A 1 95 ? 8.919 -12.582 -24.895 1.00 12.17 95 ILE A C 1
ATOM 1646 O O . ILE A 1 95 ? 9.289 -11.529 -24.354 1.00 12.71 95 ILE A O 1
ATOM 1662 N N . PRO A 1 96 ? 7.651 -12.993 -24.766 1.00 12.12 96 PRO A N 1
ATOM 1663 C CA . PRO A 1 96 ? 6.725 -12.171 -23.979 1.00 11.95 96 PRO A CA 1
ATOM 1664 C C . PRO A 1 96 ? 7.164 -11.965 -22.536 1.00 11.42 96 PRO A C 1
ATOM 1665 O O . PRO A 1 96 ? 6.913 -10.904 -21.963 1.00 12.51 96 PRO A O 1
ATOM 1676 N N . ASP A 1 97 ? 7.838 -12.957 -21.931 1.00 12.07 97 ASP A N 1
ATOM 1677 C CA . ASP A 1 97 ? 8.278 -12.819 -20.548 1.00 12.42 97 ASP A CA 1
ATOM 1678 C C . ASP A 1 97 ? 9.382 -11.783 -20.412 1.00 11.66 97 ASP A C 1
ATOM 1679 O O . ASP A 1 97 ? 9.444 -11.083 -19.408 1.00 12.49 97 ASP A O 1
ATOM 1688 N N . LEU A 1 98 ? 10.256 -11.687 -21.416 1.00 11.70 98 LEU A N 1
ATOM 1689 C CA . LEU A 1 98 ? 11.253 -10.615 -21.429 1.00 12.03 98 LEU A CA 1
ATOM 1690 C C . LEU A 1 98 ? 10.586 -9.257 -21.460 1.00 10.72 98 LEU A C 1
ATOM 1691 O O . LEU A 1 98 ? 11.021 -8.323 -20.768 1.00 11.98 98 LEU A O 1
ATOM 1707 N N . ILE A 1 99 ? 9.540 -9.130 -22.273 1.00 11.15 99 ILE A N 1
ATOM 1708 C CA A ILE A 1 99 ? 8.827 -7.855 -22.359 0.41 10.33 99 ILE A CA 1
ATOM 1709 C CA B ILE A 1 99 ? 8.840 -7.853 -22.359 0.59 10.65 99 ILE A CA 1
ATOM 1710 C C . ILE A 1 99 ? 8.138 -7.532 -21.043 1.00 11.02 99 ILE A C 1
ATOM 1711 O O . ILE A 1 99 ? 8.184 -6.401 -20.561 1.00 11.39 99 ILE A O 1
ATOM 1742 N N . ILE A 1 100 ? 7.445 -8.514 -20.466 1.00 11.46 100 ILE A N 1
ATOM 1743 C CA . ILE A 1 100 ? 6.791 -8.325 -19.176 1.00 11.66 100 ILE A CA 1
ATOM 1744 C C . ILE A 1 100 ? 7.799 -7.843 -18.130 1.00 11.13 100 ILE A C 1
ATOM 1745 O O . ILE A 1 100 ? 7.547 -6.904 -17.373 1.00 12.80 100 ILE A O 1
ATOM 1761 N N . ALA A 1 101 ? 8.963 -8.495 -18.076 1.00 11.83 101 ALA A N 1
ATOM 1762 C CA . ALA A 1 101 ? 9.981 -8.077 -17.130 1.00 12.38 101 ALA A CA 1
ATOM 1763 C C . ALA A 1 101 ? 10.400 -6.639 -17.371 1.00 12.90 101 ALA A C 1
ATOM 1764 O O . ALA A 1 101 ? 10.553 -5.864 -16.419 1.00 14.06 101 ALA A O 1
ATOM 1771 N N . ALA A 1 102 ? 10.595 -6.265 -18.639 1.00 12.42 102 ALA A N 1
ATOM 1772 C CA . ALA A 1 102 ? 11.016 -4.888 -18.920 1.00 12.49 102 ALA A CA 1
ATOM 1773 C C . ALA A 1 102 ? 9.950 -3.879 -18.521 1.00 11.86 102 ALA A C 1
ATOM 1774 O O . ALA A 1 102 ? 10.267 -2.796 -18.013 1.00 13.05 102 ALA A O 1
ATOM 1781 N N . VAL A 1 103 ? 8.673 -4.220 -18.736 1.00 11.94 103 VAL A N 1
ATOM 1782 C CA . VAL A 1 103 ? 7.592 -3.318 -18.322 1.00 12.13 103 VAL A CA 1
ATOM 1783 C C . VA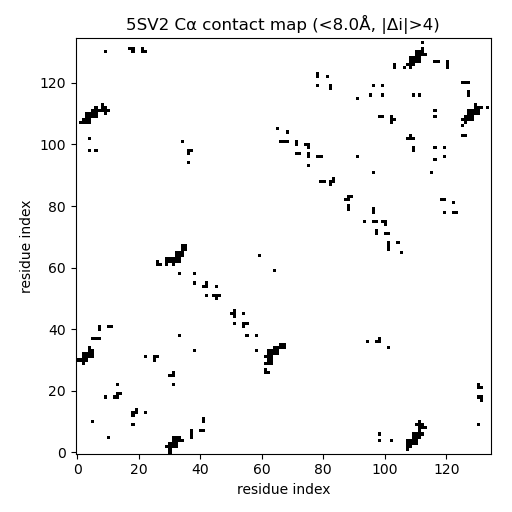L A 1 103 ? 7.591 -3.145 -16.808 1.00 13.38 103 VAL A C 1
ATOM 1784 O O . VAL A 1 103 ? 7.507 -2.024 -16.278 1.00 14.05 103 VAL A O 1
ATOM 1797 N N . ALA A 1 104 ? 7.668 -4.270 -16.094 1.00 12.95 104 ALA A N 1
ATOM 1798 C CA . ALA A 1 104 ? 7.605 -4.208 -14.642 1.00 14.83 104 ALA A CA 1
ATOM 1799 C C . ALA A 1 104 ? 8.785 -3.425 -14.100 1.00 14.44 104 ALA A C 1
ATOM 1800 O O . ALA A 1 104 ? 8.640 -2.601 -13.187 1.00 17.04 104 ALA A O 1
ATOM 1807 N N . GLU A 1 105 ? 9.976 -3.661 -14.665 1.00 14.81 105 GLU A N 1
ATOM 1808 C CA . GLU A 1 105 ? 11.163 -2.934 -14.236 1.00 15.79 105 GLU A CA 1
ATOM 1809 C C . GLU A 1 105 ? 10.998 -1.443 -14.464 1.00 16.30 105 GLU A C 1
ATOM 1810 O O . GLU A 1 105 ? 11.344 -0.621 -13.597 1.00 18.61 105 GLU A O 1
ATOM 1822 N N . HIS A 1 106 ? 10.478 -1.065 -15.630 1.00 16.40 106 HIS A N 1
ATOM 1823 C CA . HIS A 1 106 ? 10.263 0.350 -15.910 1.00 18.36 106 HIS A CA 1
ATOM 1824 C C . HIS A 1 106 ? 9.381 0.998 -14.857 1.00 17.72 106 HIS A C 1
ATOM 1825 O O . HIS A 1 106 ? 9.652 2.128 -14.417 1.00 20.81 106 HIS A O 1
ATOM 1839 N N . HIS A 1 107 ? 8.314 0.320 -14.460 1.00 16.90 107 HIS A N 1
ATOM 1840 C CA . HIS A 1 107 ? 7.384 0.886 -13.496 1.00 17.45 107 HIS A CA 1
ATOM 1841 C C . HIS A 1 107 ? 7.790 0.662 -12.047 1.00 19.22 107 HIS A C 1
ATOM 1842 O O . HIS A 1 107 ? 7.099 1.156 -11.141 1.00 21.52 107 HIS A O 1
ATOM 1856 N N . GLY A 1 108 ? 8.868 -0.075 -11.806 1.00 17.87 108 GLY A N 1
ATOM 1857 C CA . GLY A 1 108 ? 9.303 -0.332 -10.446 1.00 21.70 108 GLY A CA 1
ATOM 1858 C C . GLY A 1 108 ? 8.350 -1.201 -9.663 1.00 20.67 108 GLY A C 1
ATOM 1859 O O . GLY A 1 108 ? 8.216 -1.015 -8.444 1.00 24.26 108 GLY A O 1
ATOM 1863 N N . ILE A 1 109 ? 7.666 -2.129 -10.323 1.00 18.90 109 ILE A N 1
ATOM 1864 C CA . ILE A 1 109 ? 6.709 -3.028 -9.673 1.00 20.49 109 ILE A CA 1
ATOM 1865 C C . ILE A 1 109 ? 7.145 -4.481 -9.834 1.00 17.08 109 ILE A C 1
ATOM 1866 O O . ILE A 1 109 ? 7.725 -4.834 -10.872 1.00 17.65 109 ILE A O 1
ATOM 1882 N N . PRO A 1 110 ? 6.897 -5.360 -8.863 1.00 18.48 110 PRO A N 1
ATOM 1883 C CA . PRO A 1 110 ? 7.269 -6.762 -9.052 1.00 17.54 110 PRO A CA 1
ATOM 1884 C C . PRO A 1 110 ? 6.416 -7.443 -10.109 1.00 17.35 110 PRO A C 1
ATOM 1885 O O . PRO A 1 110 ? 5.263 -7.080 -10.342 1.00 17.93 110 PRO A O 1
ATOM 1896 N N . VAL A 1 111 ? 6.997 -8.450 -10.761 1.00 16.39 111 VAL A N 1
ATOM 1897 C CA . VAL A 1 111 ? 6.203 -9.420 -11.510 1.00 15.74 111 VAL A CA 1
ATOM 1898 C C . VAL A 1 111 ? 5.714 -10.488 -10.549 1.00 17.58 111 VAL A C 1
ATOM 1899 O O . VAL A 1 111 ? 6.520 -11.087 -9.832 1.00 18.33 111 VAL A O 1
ATOM 1912 N N . MET A 1 112 ? 4.406 -10.748 -10.549 1.00 15.29 112 MET A N 1
ATOM 1913 C CA . MET A 1 112 ? 3.830 -11.863 -9.800 1.00 16.35 112 MET A CA 1
ATOM 1914 C C . MET A 1 112 ? 3.579 -13.011 -10.764 1.00 17.29 112 MET A C 1
ATOM 1915 O O . MET A 1 112 ? 2.892 -12.840 -11.776 1.00 17.30 112 MET A O 1
ATOM 1929 N N . HIS A 1 113 ? 4.165 -14.171 -10.479 1.00 17.35 113 HIS A N 1
ATOM 1930 C CA . HIS A 1 113 ? 4.270 -15.205 -11.499 1.00 18.77 113 HIS A CA 1
ATOM 1931 C C . HIS A 1 113 ? 4.189 -16.584 -10.853 1.00 21.35 113 HIS A C 1
ATOM 1932 O O . HIS A 1 113 ? 4.152 -16.735 -9.630 1.00 20.38 113 HIS A O 1
ATOM 1946 N N . TYR A 1 114 ? 4.217 -17.607 -11.705 1.00 20.98 114 TYR A N 1
ATOM 1947 C CA . TYR A 1 114 ? 4.439 -18.975 -11.262 1.00 22.62 114 TYR A CA 1
ATOM 1948 C C . TYR A 1 114 ? 5.330 -19.655 -12.299 1.00 23.72 114 TYR A C 1
ATOM 1949 O O . TYR A 1 114 ? 4.975 -20.673 -12.879 1.00 25.68 114 TYR A O 1
ATOM 1967 N N . ASP A 1 115 ? 6.507 -19.078 -12.539 1.00 22.79 115 ASP A N 1
ATOM 1968 C CA . ASP A 1 115 ? 7.448 -19.595 -13.534 1.00 23.28 115 ASP A CA 1
ATOM 1969 C C . ASP A 1 115 ? 8.856 -19.180 -13.138 1.00 23.87 115 ASP A C 1
ATOM 1970 O O . ASP A 1 115 ? 9.149 -17.982 -13.075 1.00 24.14 115 ASP A O 1
ATOM 1979 N N . GLN A 1 116 ? 9.733 -20.169 -12.915 1.00 23.66 116 GLN A N 1
ATOM 1980 C CA . GLN A 1 116 ? 11.117 -19.909 -12.523 1.00 25.69 116 GLN A CA 1
ATOM 1981 C C . GLN A 1 116 ? 11.855 -19.005 -13.513 1.00 21.89 116 GLN A C 1
ATOM 1982 O O . GLN A 1 116 ? 12.876 -18.391 -13.158 1.00 24.45 116 GLN A O 1
ATOM 1996 N N . ASP A 1 117 ? 11.371 -18.904 -14.742 1.00 24.51 117 ASP A N 1
ATOM 1997 C CA . ASP A 1 117 ? 12.036 -18.051 -15.715 1.00 23.28 117 ASP A CA 1
ATOM 1998 C C . ASP A 1 117 ? 12.075 -16.594 -15.270 1.00 23.64 117 ASP A C 1
ATOM 1999 O O . ASP A 1 117 ? 13.036 -15.878 -15.588 1.00 22.92 117 ASP A O 1
ATOM 2008 N N . PHE A 1 118 ? 11.075 -16.142 -14.498 1.00 23.40 118 PHE A N 1
ATOM 2009 C CA . PHE A 1 118 ? 11.141 -14.781 -13.972 1.00 20.81 118 PHE A CA 1
ATOM 2010 C C . PHE A 1 118 ? 12.252 -14.622 -12.942 1.00 19.72 118 PHE A C 1
ATOM 2011 O O . PHE A 1 118 ? 12.844 -13.541 -12.829 1.00 22.50 118 PHE A O 1
ATOM 2028 N N . GLU A 1 119 ? 12.579 -15.687 -12.206 1.00 22.71 119 GLU A N 1
ATOM 2029 C CA . GLU A 1 119 ? 13.744 -15.645 -11.329 1.00 23.92 119 GLU A CA 1
ATOM 2030 C C . GLU A 1 119 ? 15.046 -15.624 -12.125 1.00 26.26 119 GLU A C 1
ATOM 2031 O O . GLU A 1 119 ? 16.008 -14.945 -11.742 1.00 26.16 119 GLU A O 1
ATOM 2043 N N . ARG A 1 120 ? 15.084 -16.318 -13.264 1.00 24.63 120 ARG A N 1
ATOM 2044 C CA . ARG A 1 120 ? 16.266 -16.242 -14.122 1.00 27.00 120 ARG A CA 1
ATOM 2045 C C . ARG A 1 120 ? 16.471 -14.834 -14.671 1.00 28.36 120 ARG A C 1
ATOM 2046 O O . ARG A 1 120 ? 17.600 -14.332 -14.721 1.00 26.31 120 ARG A O 1
ATOM 2067 N N . ILE A 1 121 ? 15.390 -14.173 -15.083 1.00 21.19 121 ILE A N 1
ATOM 2068 C CA . ILE A 1 121 ? 15.504 -12.788 -15.528 1.00 20.93 121 ILE A CA 1
ATOM 2069 C C . ILE A 1 121 ? 15.968 -11.891 -14.383 1.00 21.68 121 ILE A C 1
ATOM 2070 O O . ILE A 1 121 ? 16.848 -11.031 -14.552 1.00 22.06 121 ILE A O 1
ATOM 2086 N N . ALA A 1 122 ? 15.353 -12.053 -13.194 1.00 21.22 122 ALA A N 1
ATOM 2087 C CA . ALA A 1 122 ? 15.671 -11.168 -12.079 1.00 24.65 122 ALA A CA 1
ATOM 2088 C C . ALA A 1 122 ? 17.102 -11.353 -11.589 1.00 23.00 122 ALA A C 1
ATOM 2089 O O . ALA A 1 122 ? 17.691 -10.419 -11.035 1.00 28.41 122 ALA A O 1
ATOM 2096 N N . ALA A 1 123 ? 17.683 -12.534 -11.780 1.00 24.96 123 ALA A N 1
ATOM 2097 C CA . ALA A 1 123 ? 19.094 -12.692 -11.442 1.00 28.67 123 ALA A CA 1
ATOM 2098 C C . ALA A 1 123 ? 19.964 -11.713 -12.225 1.00 27.39 123 ALA A C 1
ATOM 2099 O O . ALA A 1 123 ? 21.025 -11.296 -11.743 1.00 32.19 123 ALA A O 1
ATOM 2106 N N . ILE A 1 124 ? 19.542 -11.352 -13.430 1.00 25.99 124 ILE A N 1
ATOM 2107 C CA . ILE A 1 124 ? 20.244 -10.384 -14.261 1.00 24.47 124 ILE A CA 1
ATOM 2108 C C . ILE A 1 124 ? 19.851 -8.958 -13.922 1.00 26.55 124 ILE A C 1
ATOM 2109 O O . ILE A 1 124 ? 20.708 -8.101 -13.693 1.00 29.67 124 ILE A O 1
ATOM 2125 N N . THR A 1 125 ? 18.547 -8.667 -13.907 1.00 22.49 125 THR A N 1
ATOM 2126 C CA . THR A 1 125 ? 18.130 -7.279 -13.778 1.00 23.44 125 THR A CA 1
ATOM 2127 C C . THR A 1 125 ? 18.099 -6.801 -12.337 1.00 20.17 125 THR A C 1
ATOM 2128 O O . THR A 1 125 ? 18.086 -5.588 -12.102 1.00 26.91 125 THR A O 1
ATOM 2139 N N . ARG A 1 126 ? 18.048 -7.715 -11.380 1.00 24.11 126 ARG A N 1
ATOM 2140 C CA . ARG A 1 126 ? 17.891 -7.401 -9.967 1.00 24.22 126 ARG A CA 1
ATOM 2141 C C . ARG A 1 126 ? 16.526 -6.809 -9.657 1.00 24.50 126 ARG A C 1
ATOM 2142 O O . ARG A 1 126 ? 16.323 -6.256 -8.560 1.00 26.79 126 ARG A O 1
ATOM 2163 N N . GLN A 1 127 ? 15.573 -6.924 -10.569 1.00 22.34 127 GLN A N 1
ATOM 2164 C CA . GLN A 1 127 ? 14.256 -6.379 -10.321 1.00 20.78 127 GLN A CA 1
ATOM 2165 C C . GLN A 1 127 ? 13.463 -7.295 -9.399 1.00 21.39 127 GLN A C 1
ATOM 2166 O O . GLN A 1 127 ? 13.754 -8.488 -9.282 1.00 21.97 127 GLN A O 1
ATOM 2180 N N . PRO A 1 128 ? 12.456 -6.761 -8.718 1.00 21.98 128 PRO A N 1
ATOM 2181 C CA . PRO A 1 128 ? 11.668 -7.607 -7.820 1.00 22.73 128 PRO A CA 1
ATOM 2182 C C . PRO A 1 128 ? 10.726 -8.515 -8.597 1.00 18.30 128 PRO A C 1
ATOM 2183 O O . PRO A 1 128 ? 10.083 -8.100 -9.559 1.00 19.23 128 PRO A O 1
ATOM 2194 N N . VAL A 1 129 ? 10.675 -9.777 -8.176 1.00 21.04 129 VAL A N 1
ATOM 2195 C CA . VAL A 1 129 ? 9.736 -10.760 -8.696 1.00 19.39 129 VAL A CA 1
ATOM 2196 C C . VAL A 1 129 ? 9.222 -11.578 -7.525 1.00 19.95 129 VAL A C 1
ATOM 2197 O O . VAL A 1 129 ? 9.903 -11.720 -6.507 1.00 23.03 129 VAL A O 1
ATOM 2210 N N . GLU A 1 130 ? 8.015 -12.122 -7.665 1.00 19.33 130 GLU A N 1
ATOM 2211 C CA . GLU A 1 130 ? 7.416 -12.862 -6.568 1.00 20.78 130 GLU A CA 1
ATOM 2212 C C . GLU A 1 130 ? 6.535 -14.005 -7.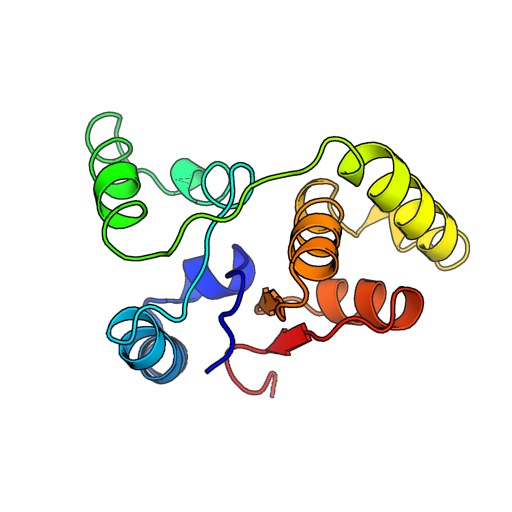060 1.00 20.89 130 GLU A C 1
ATOM 2213 O O . GLU A 1 130 ? 5.630 -13.798 -7.873 1.00 20.13 130 GLU A O 1
ATOM 2225 N N . TRP A 1 131 ? 6.776 -15.197 -6.518 1.00 21.59 131 TRP A N 1
ATOM 2226 C CA . TRP A 1 131 ? 5.874 -16.319 -6.738 1.00 22.09 131 TRP A CA 1
ATOM 2227 C C . TRP A 1 131 ? 4.507 -16.003 -6.138 1.00 24.09 131 TRP A C 1
ATOM 2228 O O . TRP A 1 131 ? 4.402 -15.535 -4.999 1.00 24.25 131 TRP A O 1
ATOM 2249 N N . VAL A 1 132 ? 3.443 -16.279 -6.889 1.00 22.56 132 VAL A N 1
ATOM 2250 C CA . VAL A 1 132 ? 2.104 -15.950 -6.397 1.00 21.87 132 VAL A CA 1
ATOM 2251 C C . VAL A 1 132 ? 1.796 -16.740 -5.139 1.00 29.94 132 VAL A C 1
ATOM 2252 O O . VAL A 1 132 ? 1.154 -16.237 -4.211 1.00 28.43 132 VAL A O 1
ATOM 2265 N N . VAL A 1 133 ? 2.251 -17.987 -5.087 1.00 27.13 133 VAL A N 1
ATOM 2266 C CA . VAL A 1 133 ? 2.240 -18.783 -3.874 1.00 29.63 133 VAL A CA 1
ATOM 2267 C C . VAL A 1 133 ? 3.591 -19.471 -3.822 1.00 27.11 133 VAL A C 1
ATOM 2268 O O . VAL A 1 133 ? 4.271 -19.624 -4.839 1.00 27.99 133 VAL A O 1
ATOM 2281 N N . ALA A 1 134 ? 3.989 -19.866 -2.625 1.00 30.31 134 ALA A N 1
ATOM 2282 C CA . ALA A 1 134 ? 5.296 -20.473 -2.465 1.00 36.93 134 ALA A CA 1
ATOM 2283 C C . ALA A 1 134 ? 5.442 -21.624 -3.462 1.00 37.30 134 ALA A C 1
ATOM 2284 O O . ALA A 1 134 ? 4.529 -22.454 -3.579 1.00 43.15 134 ALA A O 1
ATOM 2291 N N . PRO A 1 135 ? 6.554 -21.706 -4.197 1.00 37.33 135 PRO A N 1
ATOM 2292 C CA . PRO A 1 135 ? 6.645 -22.739 -5.243 1.00 37.69 135 PRO A CA 1
ATOM 2293 C C . PRO A 1 135 ? 6.508 -24.152 -4.708 1.00 50.68 135 PRO A C 1
ATOM 2294 O O . PRO A 1 135 ? 5.849 -24.988 -5.339 1.00 61.51 135 PRO A O 1
ATOM 2305 N N . GLY A 1 136 ? 7.094 -24.439 -3.554 1.00 43.50 136 GLY A N 1
ATOM 2306 C CA . GLY A 1 136 ? 6.957 -25.752 -2.951 1.00 69.76 136 GLY A CA 1
ATOM 2307 C C . GLY A 1 136 ? 5.547 -26.027 -2.465 1.00 70.60 136 GLY A C 1
ATOM 2308 O O . GLY A 1 136 ? 5.331 -26.913 -1.636 1.00 74.39 136 GLY A O 1
#

Secondary structure (DSSP, 8-state):
---EEE-HHHHTTTTSHHHHHHHHHHHHTT-EEE-HHHHHHHHTT-SSHHHHHHHHHHHHHHSEE----TTHHHHHHHHHHHHHTTTGGGTS-HHHHHHHHHHHHHT-PEEES-THHHHHHHHH---EEESS---

Radius of gyration: 14.55 Å; Cα contacts (8 Å, |Δi|>4): 191; chains: 1; bounding box: 44×28×28 Å

Solvent-accessible surface area: 7704 Å² total; per-residue (Å²): 122,63,86,24,0,8,1,46,13,0,13,81,98,42,144,35,111,62,6,118,146,77,6,82,64,6,47,92,159,31,18,0,0,31,0,40,34,4,40,131,20,29,14,120,41,27,218,66,195,116,39,101,143,77,32,23,65,98,7,148,118,13,7,77,125,17,65,57,18,124,83,1,161,99,68,9,163,80,0,43,115,52,2,54,152,163,33,54,51,209,68,4,99,96,40,4,5,6,0,0,4,0,0,52,101,59,54,17,16,0,0,0,62,33,81,14,2,60,84,1,13,60,58,17,188,14,71,29,60,48,4,36,84,74,113

Organism: Mycobacterium tuberculosis (strain ATCC 25618 / H37Rv) (NCBI:txid83332)

B-factor: mean 25.79, std 15.35, range [8.42, 114.91]

Nearest PDB structures (foldseek):
  5sv2-assembly1_A-2  TM=1.007E+00  e=1.133E-25  Mycobacterium tuberculosis H37Rv
  3h87-assembly1_B  TM=8.831E-01  e=4.139E-10  Mycobacterium tuberculosis H37Rv
  6a7v-assembly1_E  TM=8.585E-01  e=6.329E-07  Mycobacterium tuberculosis H37Rv
  4chg-assembly3_E  TM=8.780E-01  e=8.568E-05  Mycobacterium tuberculosis H37Rv
  2lcq-assembly1_A  TM=6.638E-01  e=2.645E-03  Pyrococcus horikoshii OT3

Foldseek 3Di:
DAAAAEAPQLVVCCVPVLSVVLQVVCQVVQRYAYEDLRLVSVLVPAPDPVSSVVSVVCCVNRHHYDYQDPCLVVQLVVLLVVCPVVPCVVPQDSSLSSSLSRCVVVLGEHEHQDCVSVVSCVVVVGHYHHSDDND

InterPro domains:
  IPR002716 PIN domain [PF01850] (5-122)
  IPR022907 VapC family [MF_00265] (5-128)
  IPR029060 PIN-like domain superfamily [SSF88723] (4-125)
  IPR050556 Type II toxin-antitoxin system RNase [PTHR33653] (3-131)

CATH classification: 3.40.50.1010

Sequence (135 aa):
TTRYLLAKSAAY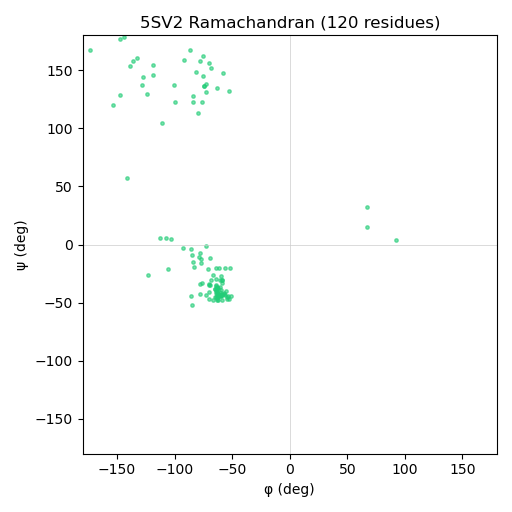RAHLPAVRHRLEPLMERRGLLARCGITDLLEEFGVSARSRRREDHRRTLGTYRRRDALEYVNTPDTVWVRAWEIQEALTDDKGFHRSVKIPDLIIIAAVAEHHGIPVMHYDQDFERIAAITRQPVEWVVAPG